Protein AF-A0A4V1SE67-F1 (afdb_monomer_lite)

Sequence (156 aa):
MLKKFLAPLAMIASLLTTVHAAGPVTINTNFTSDASGWTAGFGDYPVGSEEFYELKSGIRKLPTSIKLKRKSFMLSGNNHSDDLCMFMRKRVNGLLPNVRYKVTFSVTFASSSPRDAVGVGGAPSIPVKAGVSRKRPSTKGKYARLTIDKGNQSVG

Structure (mmCIF, N/CA/C/O backbone):
data_AF-A0A4V1SE67-F1
#
_entry.id   AF-A0A4V1SE67-F1
#
loop_
_atom_site.group_PDB
_atom_site.id
_atom_site.type_symbol
_atom_site.label_atom_id
_atom_site.label_alt_id
_atom_site.label_comp_id
_atom_site.label_asym_id
_atom_site.label_entity_id
_atom_site.label_seq_id
_atom_site.pdbx_PDB_ins_code
_atom_site.Cartn_x
_atom_site.Cartn_y
_atom_site.Cartn_z
_atom_site.occupancy
_atom_site.B_iso_or_equiv
_atom_site.auth_seq_id
_atom_site.auth_comp_id
_atom_site.auth_asym_id
_atom_site.auth_atom_id
_atom_site.pdbx_PDB_model_num
ATOM 1 N N . MET A 1 1 ? -41.170 -49.744 48.707 1.00 43.41 1 MET A N 1
ATOM 2 C CA . MET A 1 1 ? -41.616 -48.811 47.644 1.00 43.41 1 MET A CA 1
ATOM 3 C C . MET A 1 1 ? -40.871 -47.490 47.791 1.00 43.41 1 MET A C 1
ATOM 5 O O . MET A 1 1 ? -41.170 -46.740 48.710 1.00 43.41 1 MET A O 1
ATOM 9 N N . LEU A 1 2 ? -39.877 -47.224 46.938 1.00 35.94 2 LEU A N 1
ATOM 10 C CA . LEU A 1 2 ? -39.121 -45.964 46.929 1.00 35.94 2 LEU A CA 1
ATOM 11 C C . LEU A 1 2 ? -39.910 -44.905 46.136 1.00 35.94 2 LEU A C 1
ATOM 13 O O . LEU A 1 2 ? -40.119 -45.072 44.935 1.00 35.94 2 LEU A O 1
ATOM 17 N N . LYS A 1 3 ? -40.361 -43.829 46.791 1.00 42.50 3 LYS A N 1
ATOM 18 C CA . LYS A 1 3 ? -40.988 -42.676 46.122 1.00 42.50 3 LYS A CA 1
ATOM 19 C C . LYS A 1 3 ? -39.884 -41.768 45.571 1.00 42.50 3 LYS A C 1
ATOM 21 O O . LYS A 1 3 ? -39.172 -41.132 46.341 1.00 42.50 3 LYS A O 1
ATOM 26 N N . LYS A 1 4 ? -39.725 -41.726 44.245 1.00 41.34 4 LYS A N 1
ATOM 27 C CA . LYS A 1 4 ? -38.842 -40.770 43.562 1.00 41.34 4 LYS A CA 1
ATOM 28 C C . LYS A 1 4 ? -39.563 -39.425 43.449 1.00 41.34 4 LYS A C 1
ATOM 30 O O . LYS A 1 4 ? -40.593 -39.345 42.788 1.00 41.34 4 LYS A O 1
ATOM 35 N N . PHE A 1 5 ? -39.025 -38.391 44.087 1.00 43.16 5 PHE A N 1
ATOM 36 C CA . PHE A 1 5 ? -39.411 -37.001 43.849 1.00 43.16 5 PHE A CA 1
ATOM 37 C C . PHE A 1 5 ? -38.535 -36.429 42.728 1.00 43.16 5 PHE A C 1
ATOM 39 O O . PHE A 1 5 ? -37.311 -36.467 42.829 1.00 43.16 5 PHE A O 1
ATOM 46 N N . LEU A 1 6 ? -39.155 -35.898 41.671 1.00 44.97 6 LEU A N 1
ATOM 47 C CA . LEU A 1 6 ? -38.506 -34.983 40.732 1.00 44.97 6 LEU A CA 1
ATOM 48 C C . LEU A 1 6 ? -38.993 -33.567 41.044 1.00 44.97 6 LEU A C 1
ATOM 50 O O . LEU A 1 6 ? -40.192 -33.305 40.991 1.00 44.97 6 LEU A O 1
ATOM 54 N N . ALA A 1 7 ? -38.063 -32.663 41.339 1.00 39.66 7 ALA A N 1
ATOM 55 C CA . ALA A 1 7 ? -38.310 -31.226 41.331 1.00 39.66 7 ALA A CA 1
ATOM 56 C C . ALA A 1 7 ? -37.821 -30.649 39.989 1.00 39.66 7 ALA A C 1
ATOM 58 O O . ALA A 1 7 ? -36.731 -31.023 39.545 1.00 39.66 7 ALA A O 1
ATOM 59 N N . PRO A 1 8 ? -38.576 -29.756 39.324 1.00 46.97 8 PRO A N 1
ATOM 60 C CA . PRO A 1 8 ? -38.095 -29.092 38.123 1.00 46.97 8 PRO A CA 1
ATOM 61 C C . PRO A 1 8 ? -37.100 -27.992 38.513 1.00 46.97 8 PRO A C 1
ATOM 63 O O . PRO A 1 8 ? -37.415 -27.078 39.273 1.00 46.97 8 PRO A O 1
ATOM 66 N N . LEU A 1 9 ? -35.883 -28.092 37.984 1.00 37.31 9 LEU A N 1
ATOM 67 C CA . LEU A 1 9 ? -34.854 -27.067 38.104 1.00 37.31 9 LEU A CA 1
ATOM 68 C C . LEU A 1 9 ? -35.218 -25.908 37.158 1.00 37.31 9 LEU A C 1
ATOM 70 O O . LEU A 1 9 ? -35.078 -26.028 35.942 1.00 37.31 9 LEU A O 1
ATOM 74 N N . ALA A 1 10 ? -35.713 -24.793 37.695 1.00 44.59 10 ALA A N 1
ATOM 75 C CA . ALA A 1 10 ? -35.911 -23.573 36.919 1.00 44.59 10 ALA A CA 1
ATOM 76 C C . ALA A 1 10 ? -34.551 -22.891 36.699 1.00 44.59 10 ALA A C 1
ATOM 78 O O . ALA A 1 10 ? -34.003 -22.261 37.602 1.00 44.59 10 ALA A O 1
ATOM 79 N N . MET A 1 11 ? -33.984 -23.036 35.500 1.00 38.88 11 MET A N 1
ATOM 80 C CA . MET A 1 11 ? -32.793 -22.291 35.093 1.00 38.88 11 MET A CA 1
ATOM 81 C C . MET A 1 11 ? -33.214 -20.869 34.697 1.00 38.88 11 MET A C 1
ATOM 83 O O . MET A 1 11 ? -33.708 -20.635 33.596 1.00 38.88 11 MET A O 1
ATOM 87 N N . ILE A 1 12 ? -33.032 -19.906 35.600 1.00 49.16 12 ILE A N 1
ATOM 88 C CA . ILE A 1 12 ? -33.115 -18.483 35.260 1.00 49.16 12 ILE A CA 1
ATOM 89 C C . ILE A 1 12 ? -31.769 -18.099 34.643 1.00 49.16 12 ILE A C 1
ATOM 91 O O . ILE A 1 12 ? -30.796 -17.849 35.350 1.00 49.16 12 ILE A O 1
ATOM 95 N N . ALA A 1 13 ? -31.698 -18.078 33.314 1.00 47.28 13 ALA A N 1
ATOM 96 C CA . ALA A 1 13 ? -30.574 -17.478 32.608 1.00 47.28 13 ALA A CA 1
ATOM 97 C C . ALA A 1 13 ? -30.779 -15.955 32.573 1.00 47.28 13 ALA A C 1
ATOM 99 O O . ALA A 1 13 ? -31.471 -15.435 31.698 1.00 47.28 13 ALA A O 1
ATOM 100 N N . SER A 1 14 ? -30.206 -15.225 33.535 1.00 47.69 14 SER A N 1
ATOM 101 C CA . SER A 1 14 ? -30.102 -13.769 33.422 1.00 47.69 14 SER A CA 1
ATOM 102 C C . SER A 1 14 ? -28.982 -13.438 32.435 1.00 47.69 14 SER A C 1
ATOM 104 O O . SER A 1 14 ? -27.790 -13.559 32.715 1.00 47.69 14 SER A O 1
ATOM 106 N N . LEU A 1 15 ? -29.367 -13.053 31.220 1.00 47.09 15 LEU A N 1
ATOM 107 C CA . LEU A 1 15 ? -28.423 -12.560 30.228 1.00 47.09 15 LEU A CA 1
ATOM 108 C C . LEU A 1 15 ? -28.066 -11.107 30.580 1.00 47.09 15 LEU A C 1
ATOM 110 O O . LEU A 1 15 ? -28.722 -10.165 30.144 1.00 47.09 15 LEU A O 1
ATOM 114 N N . LEU A 1 16 ? -27.026 -10.919 31.392 1.00 48.72 16 LEU A N 1
ATOM 115 C CA . LEU A 1 16 ? -26.367 -9.623 31.558 1.00 48.72 16 LEU A CA 1
ATOM 116 C C . LEU A 1 16 ? -25.591 -9.307 30.273 1.00 48.72 16 LEU A C 1
ATOM 118 O O . LEU A 1 16 ? -24.411 -9.626 30.144 1.00 48.72 16 LEU A O 1
ATOM 122 N N . THR A 1 17 ? -26.249 -8.686 29.293 1.00 51.97 17 THR A N 1
ATOM 123 C CA . THR A 1 17 ? -25.538 -8.064 28.173 1.00 51.97 17 THR A CA 1
ATOM 124 C C . THR A 1 17 ? -24.892 -6.782 28.678 1.00 51.97 17 THR A C 1
ATOM 126 O O . THR A 1 17 ? -25.506 -5.715 28.671 1.00 51.97 17 THR A O 1
ATOM 129 N N . THR A 1 18 ? -23.645 -6.864 29.133 1.00 50.34 18 THR A N 1
ATOM 130 C CA . THR A 1 18 ? -22.805 -5.674 29.234 1.00 50.34 18 THR A CA 1
ATOM 131 C C . THR A 1 18 ? -22.613 -5.136 27.819 1.00 50.34 18 THR A C 1
ATOM 133 O O . THR A 1 18 ? -21.926 -5.729 26.988 1.00 50.34 18 THR A O 1
ATOM 136 N N . VAL A 1 19 ? -23.262 -4.009 27.512 1.00 53.03 19 VAL A N 1
ATOM 137 C CA . VAL A 1 19 ? -22.947 -3.222 26.318 1.00 53.03 19 VAL A CA 1
ATOM 138 C C . VAL A 1 19 ? -21.548 -2.666 26.550 1.00 53.03 19 VAL A C 1
ATOM 140 O O . VAL A 1 19 ? -21.375 -1.592 27.118 1.00 53.03 19 VAL A O 1
ATOM 143 N N . HIS A 1 20 ? -20.519 -3.429 26.186 1.00 55.69 20 HIS A N 1
ATOM 144 C CA . HIS A 1 20 ? -19.175 -2.887 26.125 1.00 55.69 20 HIS A CA 1
ATOM 145 C C . HIS A 1 20 ? -19.185 -1.903 24.960 1.00 55.69 20 HIS A C 1
ATOM 147 O O . HIS A 1 20 ? -19.105 -2.307 23.803 1.00 55.69 20 HIS A O 1
ATOM 153 N N . ALA A 1 21 ? -19.365 -0.614 25.241 1.00 57.06 21 ALA A N 1
ATOM 154 C CA . ALA A 1 21 ? -19.069 0.412 24.260 1.00 57.06 21 ALA A CA 1
ATOM 155 C C . ALA A 1 21 ? -17.565 0.311 23.989 1.00 57.06 21 ALA A C 1
ATOM 157 O O . ALA A 1 21 ? -16.754 0.838 24.747 1.00 57.06 21 ALA A O 1
ATOM 158 N N . ALA A 1 22 ? -17.180 -0.452 22.962 1.00 63.41 22 ALA A N 1
ATOM 159 C CA . ALA A 1 22 ? -15.795 -0.493 22.532 1.00 63.41 22 ALA A CA 1
ATOM 160 C C . ALA A 1 22 ? -15.424 0.940 22.155 1.00 63.41 22 ALA A C 1
ATOM 162 O O . ALA A 1 22 ? -15.991 1.510 21.219 1.00 63.41 22 ALA A O 1
ATOM 163 N N . GLY A 1 23 ? -14.524 1.536 22.937 1.00 74.62 23 GLY A N 1
ATOM 164 C CA . GLY A 1 23 ? -13.959 2.843 22.639 1.00 74.62 23 GLY A CA 1
ATOM 165 C C . GLY A 1 23 ? -13.321 2.870 21.243 1.00 74.62 23 GLY A C 1
ATOM 166 O O . GLY A 1 23 ? -13.214 1.838 20.570 1.00 74.62 23 GLY A O 1
ATOM 167 N N . PRO A 1 24 ? -12.888 4.047 20.770 1.00 85.56 24 PRO A N 1
ATOM 168 C CA . PRO A 1 24 ? -12.287 4.158 19.449 1.00 85.56 24 PRO A CA 1
ATOM 169 C C . PRO A 1 24 ? -11.076 3.226 19.321 1.00 85.56 24 PRO A C 1
ATOM 171 O O . PRO A 1 24 ? -10.160 3.247 20.145 1.00 85.56 24 PRO A O 1
ATOM 174 N N . VAL A 1 25 ? -11.054 2.423 18.256 1.00 91.19 25 VAL A N 1
ATOM 175 C CA . VAL A 1 25 ? -9.861 1.660 17.880 1.00 91.19 25 VAL A CA 1
ATOM 176 C C . VAL A 1 25 ? -8.916 2.602 17.142 1.00 91.19 25 VAL A C 1
ATOM 178 O O . VAL A 1 25 ? -9.149 2.948 15.985 1.00 91.19 25 VAL A O 1
ATOM 181 N N . THR A 1 26 ? -7.839 3.007 17.813 1.00 93.31 26 THR A N 1
ATOM 182 C CA . THR A 1 26 ? -6.809 3.881 17.240 1.00 93.31 26 THR A CA 1
ATOM 183 C C . THR A 1 26 ? -5.610 3.064 16.780 1.00 93.31 26 THR A C 1
ATOM 185 O O . THR A 1 26 ? -5.009 2.321 17.554 1.00 93.31 26 THR A O 1
ATOM 188 N N . ILE A 1 27 ? -5.222 3.238 15.517 1.00 93.19 27 ILE A N 1
ATOM 189 C CA . ILE A 1 27 ? -3.986 2.683 14.962 1.00 93.19 27 ILE A CA 1
ATOM 190 C C . ILE A 1 27 ? -3.046 3.846 14.673 1.00 93.19 27 ILE A C 1
ATOM 192 O O . ILE A 1 27 ? -3.289 4.626 13.758 1.00 93.19 27 ILE A O 1
ATOM 196 N N . ASN A 1 28 ? -1.961 3.938 15.440 1.00 94.19 28 ASN A N 1
ATOM 197 C CA . ASN A 1 28 ? -0.882 4.885 15.191 1.00 94.19 28 ASN A CA 1
ATOM 198 C C . ASN A 1 28 ? 0.375 4.115 14.782 1.00 94.19 28 ASN A C 1
ATOM 200 O O . ASN A 1 28 ? 0.765 3.149 15.439 1.00 94.19 28 ASN A O 1
ATOM 204 N N . THR A 1 29 ? 0.992 4.497 13.670 1.00 93.75 29 THR A N 1
ATOM 205 C CA . THR A 1 29 ? 2.220 3.863 13.191 1.00 93.75 29 THR A CA 1
ATOM 206 C C . THR A 1 29 ? 3.150 4.917 12.615 1.00 93.75 29 THR A C 1
ATOM 208 O O . THR A 1 29 ? 2.769 5.668 11.724 1.00 93.75 29 THR A O 1
ATOM 211 N N . ASN A 1 30 ? 4.385 4.946 13.115 1.00 91.50 30 ASN A N 1
ATOM 212 C CA . ASN A 1 30 ? 5.436 5.866 12.675 1.00 91.50 30 ASN A CA 1
ATOM 213 C C . ASN A 1 30 ? 6.628 5.149 12.011 1.00 91.50 30 ASN A C 1
ATOM 215 O O . ASN A 1 30 ? 7.553 5.819 11.558 1.00 91.50 30 ASN A O 1
ATOM 219 N N . PHE A 1 31 ? 6.609 3.809 11.971 1.00 94.6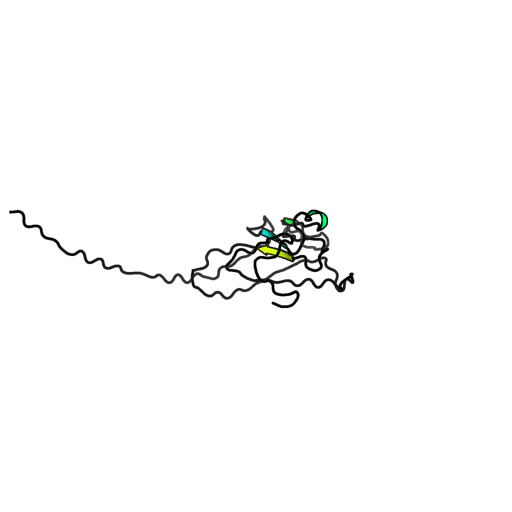9 31 PHE A N 1
ATOM 220 C CA . PHE A 1 31 ? 7.609 2.941 11.339 1.00 94.69 31 PHE A CA 1
ATOM 221 C C . PHE A 1 31 ? 9.055 3.114 11.838 1.00 94.69 31 PHE A C 1
ATOM 223 O O . PHE A 1 31 ? 10.001 2.702 11.162 1.00 94.69 31 PHE A O 1
ATOM 230 N N . THR A 1 32 ? 9.261 3.719 13.015 1.00 88.44 32 THR A N 1
ATOM 231 C CA . THR A 1 32 ? 10.613 3.989 13.534 1.00 88.44 32 THR A CA 1
ATOM 232 C C . THR A 1 32 ? 11.351 2.711 13.915 1.00 88.44 32 THR A C 1
ATOM 234 O O . THR A 1 32 ? 12.563 2.622 13.711 1.00 88.44 32 THR A O 1
ATOM 237 N N . SER A 1 33 ? 10.623 1.728 14.444 1.00 87.81 33 SER A N 1
ATOM 238 C CA . SER A 1 33 ? 11.177 0.464 14.938 1.00 87.81 33 SER A CA 1
ATOM 239 C C . SER A 1 33 ? 10.985 -0.667 13.927 1.00 87.81 33 SER A C 1
ATOM 241 O O . SER A 1 33 ? 11.953 -1.339 13.572 1.00 87.81 33 SER A O 1
ATOM 243 N N . ASP A 1 34 ? 9.760 -0.837 13.419 1.00 93.19 34 ASP A N 1
ATOM 244 C CA . ASP A 1 34 ? 9.365 -1.939 12.540 1.00 93.19 34 ASP A CA 1
ATOM 245 C C . ASP A 1 34 ? 8.166 -1.582 11.632 1.00 93.19 34 ASP A C 1
ATOM 247 O O . ASP A 1 34 ? 7.740 -0.430 11.549 1.00 93.19 34 ASP A O 1
ATOM 251 N N . ALA A 1 35 ? 7.618 -2.581 10.930 1.00 95.75 35 ALA A N 1
ATOM 252 C CA . ALA A 1 35 ? 6.421 -2.433 10.099 1.00 95.75 35 ALA A CA 1
ATOM 253 C C . ALA A 1 35 ? 5.105 -2.418 10.885 1.00 95.75 35 ALA A C 1
ATOM 255 O O . ALA A 1 35 ? 4.053 -2.186 10.298 1.00 95.75 35 ALA A O 1
ATOM 256 N N . SER A 1 36 ? 5.132 -2.683 12.190 1.00 95.31 36 SER A N 1
ATOM 257 C CA . SER A 1 36 ? 3.983 -2.644 13.096 1.00 95.31 36 SER A CA 1
ATOM 258 C C . SER A 1 36 ? 2.768 -3.407 12.554 1.00 95.31 36 SER A C 1
ATOM 260 O O . SER A 1 36 ? 1.629 -2.947 12.629 1.00 95.31 36 SER A O 1
ATOM 262 N N . GLY A 1 37 ? 2.999 -4.578 11.952 1.00 95.56 37 GLY A N 1
ATOM 263 C CA . GLY A 1 37 ? 1.966 -5.433 11.357 1.00 95.56 37 GLY A CA 1
ATOM 264 C C . GLY A 1 37 ? 1.383 -4.944 10.023 1.00 95.56 37 GLY A C 1
ATOM 265 O O . GLY A 1 37 ? 0.415 -5.536 9.540 1.00 95.56 37 GLY A O 1
ATOM 266 N N . TRP A 1 38 ? 1.935 -3.886 9.427 1.00 97.50 38 TRP A N 1
ATOM 267 C CA . TRP A 1 38 ? 1.673 -3.537 8.036 1.00 97.50 38 TRP A CA 1
ATOM 268 C C . TRP A 1 38 ? 2.413 -4.486 7.097 1.00 97.50 38 TRP A C 1
ATOM 270 O O . TRP A 1 38 ? 3.558 -4.865 7.331 1.00 97.50 38 TRP A O 1
ATOM 280 N N . THR A 1 39 ? 1.752 -4.848 6.004 1.00 97.69 39 THR A N 1
ATOM 281 C CA . THR A 1 39 ? 2.334 -5.645 4.919 1.00 97.69 39 THR A CA 1
ATOM 282 C C . THR A 1 39 ? 2.072 -4.961 3.591 1.00 97.69 39 THR A C 1
ATOM 284 O O . THR A 1 39 ? 1.020 -4.340 3.418 1.00 97.69 39 THR A O 1
ATOM 287 N N . ALA A 1 40 ? 3.017 -5.088 2.665 1.00 97.69 40 ALA A N 1
ATOM 288 C CA . ALA A 1 40 ? 2.870 -4.604 1.302 1.00 97.69 40 ALA A CA 1
ATOM 289 C C . ALA A 1 40 ? 2.173 -5.639 0.410 1.00 97.69 40 ALA A C 1
ATOM 291 O O . ALA A 1 40 ? 2.154 -6.839 0.705 1.00 97.69 40 ALA A O 1
ATOM 292 N N . GLY A 1 41 ? 1.629 -5.159 -0.699 1.00 97.50 41 GLY A N 1
ATOM 293 C CA . GLY A 1 41 ? 1.231 -5.960 -1.840 1.00 97.50 41 GLY A CA 1
ATOM 294 C C . GLY A 1 41 ? 1.333 -5.148 -3.126 1.00 97.50 41 GLY A C 1
ATOM 295 O O . GLY A 1 41 ? 1.339 -3.916 -3.102 1.00 97.50 41 GLY A O 1
ATOM 296 N N . PHE A 1 42 ? 1.417 -5.875 -4.234 1.00 97.50 42 PHE A N 1
ATOM 297 C CA . PHE A 1 42 ? 1.560 -5.339 -5.579 1.00 97.50 42 PHE A CA 1
ATOM 298 C C . PHE A 1 42 ? 0.565 -6.039 -6.494 1.00 97.50 42 PHE A C 1
ATOM 300 O O . PHE A 1 42 ? 0.328 -7.241 -6.323 1.00 97.50 42 PHE A O 1
ATOM 307 N N . GLY A 1 43 ? -0.008 -5.299 -7.437 1.00 95.88 43 GLY A N 1
ATOM 308 C CA . GLY A 1 43 ? -0.984 -5.793 -8.397 1.00 95.88 43 GLY A CA 1
ATOM 309 C C . GLY A 1 43 ? -0.942 -5.065 -9.728 1.00 95.88 43 GLY A C 1
ATOM 310 O O . GLY A 1 43 ? -0.214 -4.090 -9.874 1.00 95.88 43 GLY A O 1
ATOM 311 N N . ASP A 1 44 ? -1.735 -5.550 -10.680 1.00 94.50 44 ASP A N 1
ATOM 312 C CA . ASP A 1 44 ? -1.821 -5.001 -12.040 1.00 94.50 44 ASP A CA 1
ATOM 313 C C . ASP A 1 44 ? -0.467 -5.049 -12.796 1.00 94.50 44 ASP A C 1
ATOM 315 O O . ASP A 1 44 ? -0.096 -4.131 -13.525 1.00 94.50 44 ASP A O 1
ATOM 319 N N . TYR A 1 45 ? 0.264 -6.159 -12.631 1.00 95.81 45 TYR A N 1
ATOM 320 C CA . TYR A 1 45 ? 1.497 -6.501 -13.358 1.00 95.81 45 TYR A CA 1
ATOM 321 C C . TYR A 1 45 ? 1.545 -8.015 -13.656 1.00 95.81 45 TYR A C 1
ATOM 323 O O . TYR A 1 45 ? 0.893 -8.787 -12.943 1.00 95.81 45 TYR A O 1
ATOM 331 N N . PRO A 1 46 ? 2.284 -8.483 -14.682 1.00 97.50 46 PRO A N 1
ATOM 332 C CA . PRO A 1 46 ? 2.471 -9.913 -14.933 1.00 97.50 46 PRO A CA 1
ATOM 333 C C . PRO A 1 46 ? 3.228 -10.594 -13.784 1.00 97.50 46 PRO A C 1
ATOM 335 O O . PRO A 1 46 ? 4.360 -10.227 -13.475 1.00 97.50 46 PRO A O 1
ATOM 338 N N . VAL A 1 47 ? 2.616 -11.602 -13.158 1.00 97.19 47 VAL A N 1
ATOM 339 C CA . VAL A 1 47 ? 3.267 -12.393 -12.096 1.00 97.19 47 VAL A CA 1
ATOM 340 C C . VAL A 1 47 ? 4.539 -13.040 -12.651 1.00 97.19 47 VAL A C 1
ATOM 342 O O . VAL A 1 47 ? 4.505 -13.606 -13.743 1.00 97.19 47 VAL A O 1
ATOM 345 N N . GLY A 1 48 ? 5.646 -12.965 -11.909 1.00 97.69 48 GLY A N 1
ATOM 346 C CA . GLY A 1 48 ? 6.970 -13.404 -12.365 1.00 97.69 48 GLY A CA 1
ATOM 347 C C . GLY A 1 48 ? 7.823 -12.295 -12.993 1.00 97.69 48 GLY A C 1
ATOM 348 O O . GLY A 1 48 ? 8.966 -12.542 -13.360 1.00 97.69 48 GLY A O 1
ATOM 349 N N . SER A 1 49 ? 7.291 -11.076 -13.143 1.00 97.56 49 SER A N 1
ATOM 350 C CA . SER A 1 49 ? 8.029 -9.898 -13.628 1.00 97.56 49 SER A CA 1
ATOM 351 C C . SER A 1 49 ? 8.403 -8.919 -12.505 1.00 97.56 49 SER A C 1
ATOM 353 O O . SER A 1 49 ? 8.611 -7.737 -12.759 1.00 97.56 49 SER A O 1
ATOM 355 N N . GLU A 1 50 ? 8.475 -9.372 -11.251 1.00 97.56 50 GLU A N 1
ATOM 356 C CA . GLU A 1 50 ? 8.702 -8.514 -10.079 1.00 97.56 50 GLU A CA 1
ATOM 357 C C . GLU A 1 50 ? 10.049 -7.774 -10.137 1.00 97.56 50 GLU A C 1
ATOM 359 O O . GLU A 1 50 ? 10.129 -6.619 -9.718 1.00 97.56 50 GLU A O 1
ATOM 364 N N . GLU A 1 51 ? 11.091 -8.422 -10.670 1.00 97.75 51 GLU A N 1
ATOM 365 C CA . GLU A 1 51 ? 12.409 -7.810 -10.881 1.00 97.75 51 GLU A CA 1
ATOM 366 C C . GLU A 1 51 ? 12.358 -6.736 -11.973 1.00 97.75 51 GLU A C 1
ATOM 368 O O . GLU A 1 51 ? 12.847 -5.630 -11.759 1.00 97.75 51 GLU A O 1
ATOM 373 N N . PHE A 1 52 ? 11.689 -7.025 -13.095 1.00 97.19 52 PHE A N 1
ATOM 374 C CA . PHE A 1 52 ? 11.507 -6.080 -14.202 1.00 97.19 52 PHE A CA 1
ATOM 375 C C . PHE A 1 52 ? 10.731 -4.827 -13.769 1.00 97.19 52 PHE A C 1
ATOM 377 O O . PHE A 1 52 ? 11.096 -3.716 -14.127 1.00 97.19 52 PHE A O 1
ATOM 384 N N . TYR A 1 53 ? 9.707 -4.995 -12.929 1.00 96.62 53 TYR A N 1
ATOM 385 C CA . TYR A 1 53 ? 8.951 -3.890 -12.330 1.00 96.62 53 TYR A CA 1
ATOM 386 C C . TYR A 1 53 ? 9.640 -3.282 -11.098 1.00 96.62 53 TYR A C 1
ATOM 388 O O . TYR A 1 53 ? 9.066 -2.416 -10.442 1.00 96.62 53 TYR A O 1
ATOM 396 N N . GLU A 1 54 ? 10.839 -3.733 -10.727 1.00 97.38 54 GLU A N 1
ATOM 397 C CA . GLU A 1 54 ? 11.600 -3.250 -9.571 1.00 97.38 54 GLU A CA 1
ATOM 398 C C . GLU A 1 54 ? 10.792 -3.145 -8.261 1.00 97.38 54 GLU A C 1
ATOM 400 O O . GLU A 1 54 ? 10.940 -2.190 -7.484 1.00 97.38 54 GLU A O 1
ATOM 405 N N . LEU A 1 55 ? 9.913 -4.118 -8.001 1.00 97.31 55 LEU A N 1
ATOM 406 C CA . LEU A 1 55 ? 8.978 -4.059 -6.879 1.00 97.31 55 LEU A CA 1
ATOM 407 C C . LEU A 1 55 ? 9.724 -4.164 -5.547 1.00 97.31 55 LEU A C 1
ATOM 409 O O . LEU A 1 55 ? 10.272 -5.207 -5.185 1.00 97.31 55 LEU A O 1
ATOM 413 N N . LYS A 1 56 ? 9.733 -3.076 -4.774 1.00 97.12 56 LYS A N 1
ATOM 414 C CA . LYS A 1 56 ? 10.455 -2.999 -3.497 1.00 97.12 56 LYS A CA 1
ATOM 415 C C . LYS A 1 56 ? 9.533 -2.496 -2.396 1.00 97.12 56 LYS A C 1
ATOM 417 O O . LYS A 1 56 ? 8.780 -1.538 -2.566 1.00 97.12 56 LYS A O 1
ATOM 422 N N . SER A 1 57 ? 9.624 -3.116 -1.221 1.00 97.12 57 SER A N 1
ATOM 423 C CA . SER A 1 57 ? 8.900 -2.659 -0.036 1.00 97.12 57 SER A CA 1
ATOM 424 C C . SER A 1 57 ? 9.676 -2.853 1.263 1.00 97.12 57 SER A C 1
ATOM 426 O O . SER A 1 57 ? 10.666 -3.589 1.330 1.00 97.12 57 SER A O 1
ATOM 428 N N . GLY A 1 58 ? 9.203 -2.185 2.312 1.00 96.31 58 GLY A N 1
ATOM 429 C CA . GLY A 1 58 ? 9.622 -2.424 3.686 1.00 96.31 58 GLY A CA 1
ATOM 430 C C . GLY A 1 58 ? 10.242 -1.207 4.355 1.00 96.31 58 GLY A C 1
ATOM 431 O O . GLY A 1 58 ? 10.260 -0.100 3.820 1.00 96.31 58 GLY A O 1
ATOM 432 N N . ILE A 1 59 ? 10.743 -1.421 5.569 1.00 96.44 59 ILE A N 1
ATOM 433 C CA . ILE A 1 59 ? 11.252 -0.341 6.412 1.00 96.44 59 ILE A CA 1
ATOM 434 C C . ILE A 1 59 ? 12.595 0.154 5.888 1.00 96.44 59 ILE A C 1
ATOM 436 O O . ILE A 1 59 ? 13.536 -0.625 5.720 1.00 96.44 59 ILE A O 1
ATOM 440 N N . ARG A 1 60 ? 12.689 1.457 5.628 1.00 93.25 60 ARG A N 1
ATOM 441 C CA . ARG A 1 60 ? 13.883 2.134 5.108 1.00 93.25 60 ARG A CA 1
ATOM 442 C C . ARG A 1 60 ? 14.071 3.470 5.808 1.00 93.25 60 ARG A C 1
ATOM 444 O O . ARG A 1 60 ? 13.115 4.046 6.316 1.00 93.25 60 ARG A O 1
ATOM 451 N N . LYS A 1 61 ? 15.306 3.971 5.851 1.00 91.25 61 LYS A N 1
ATOM 452 C CA . LYS A 1 61 ? 15.548 5.370 6.232 1.00 91.25 61 LYS A CA 1
ATOM 453 C C . LYS A 1 61 ? 14.892 6.271 5.185 1.00 91.25 61 LYS A C 1
ATOM 455 O O . LYS A 1 61 ?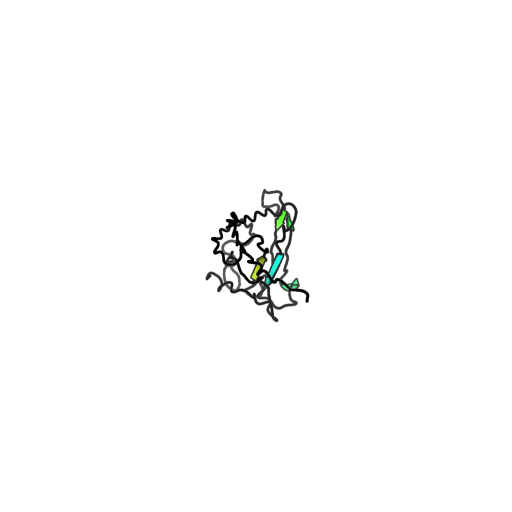 14.905 5.927 4.004 1.00 91.25 61 LYS A O 1
ATOM 460 N N . LEU A 1 62 ? 14.327 7.396 5.613 1.00 86.81 62 LEU A N 1
ATOM 461 C CA . LEU A 1 62 ? 13.891 8.421 4.669 1.00 86.81 62 LEU A CA 1
ATOM 462 C C . LEU A 1 62 ? 15.081 8.895 3.810 1.00 86.81 62 LEU A C 1
ATOM 464 O O . LEU A 1 62 ? 16.217 8.884 4.301 1.00 86.81 62 LEU A O 1
ATOM 468 N N . PRO A 1 63 ? 14.839 9.310 2.551 1.00 82.44 63 PRO A N 1
ATOM 469 C CA . PRO A 1 63 ? 15.862 9.920 1.710 1.00 82.44 63 PRO A CA 1
ATOM 470 C C . PRO A 1 63 ? 16.555 11.087 2.416 1.00 82.44 63 PRO A C 1
ATOM 472 O O . PRO A 1 63 ? 15.916 11.842 3.147 1.00 82.44 63 PRO A O 1
ATOM 475 N N . THR A 1 64 ? 17.852 11.269 2.163 1.00 82.38 64 THR A N 1
ATOM 476 C CA . THR A 1 64 ? 18.663 12.338 2.776 1.00 82.38 64 THR A CA 1
ATOM 477 C C . THR A 1 64 ? 18.164 13.744 2.442 1.00 82.38 64 THR A C 1
ATOM 479 O O . THR A 1 64 ? 18.390 14.666 3.222 1.00 82.38 64 THR A O 1
ATOM 482 N N . SER A 1 65 ? 17.444 13.906 1.326 1.00 79.44 65 SER A N 1
ATOM 483 C CA . SER A 1 65 ? 16.764 15.148 0.941 1.00 79.44 65 SER A CA 1
ATOM 484 C C . SER A 1 65 ? 15.657 15.563 1.920 1.00 79.44 65 SER A C 1
ATOM 486 O O . SER A 1 65 ? 15.297 16.737 1.986 1.00 79.44 65 SER A O 1
ATOM 488 N N . ILE A 1 66 ? 15.139 14.631 2.725 1.00 81.81 66 ILE A N 1
ATOM 489 C CA . ILE A 1 66 ? 14.168 14.904 3.781 1.00 81.81 66 ILE A CA 1
ATOM 490 C C . ILE A 1 66 ? 14.934 15.074 5.093 1.00 81.81 66 ILE A C 1
ATOM 492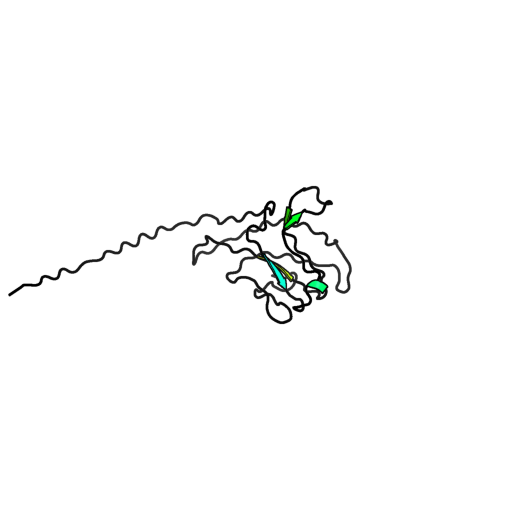 O O . ILE A 1 66 ? 15.508 14.125 5.621 1.00 81.81 66 ILE A O 1
ATOM 496 N N . LYS A 1 67 ? 14.892 16.280 5.678 1.00 76.94 67 LYS A N 1
ATOM 497 C CA . LYS A 1 67 ? 15.628 16.636 6.915 1.00 76.94 67 LYS A CA 1
ATOM 498 C C . LYS A 1 67 ? 15.282 15.767 8.142 1.00 76.94 67 LYS A C 1
ATOM 500 O O . LYS A 1 67 ? 15.956 15.842 9.168 1.00 76.94 67 LYS A O 1
ATOM 505 N N . LEU A 1 68 ? 14.246 14.932 8.056 1.00 79.31 68 LEU A N 1
ATOM 506 C CA . LEU A 1 68 ? 13.842 13.994 9.098 1.00 79.31 68 LEU A CA 1
ATOM 507 C C . LEU A 1 68 ? 14.697 12.720 9.064 1.00 79.31 68 LEU A C 1
ATOM 509 O O . LEU A 1 68 ? 14.530 11.857 8.205 1.00 79.31 68 LEU A O 1
ATOM 513 N N . LYS A 1 69 ? 15.542 12.534 10.081 1.00 81.25 69 LYS A N 1
ATOM 514 C CA . LYS A 1 69 ? 16.338 11.310 10.270 1.00 81.25 69 LYS A CA 1
ATOM 515 C C . LYS A 1 69 ? 15.523 10.208 10.958 1.00 81.25 69 LYS A C 1
ATOM 517 O O . LYS A 1 69 ? 15.772 9.871 12.111 1.00 81.25 69 LYS A O 1
ATOM 522 N N . ARG A 1 70 ? 14.528 9.649 10.263 1.00 85.38 70 ARG A N 1
ATOM 523 C CA . ARG A 1 70 ? 13.723 8.513 10.756 1.00 85.38 70 ARG A CA 1
ATOM 524 C C . ARG A 1 70 ? 13.563 7.416 9.708 1.00 85.38 70 ARG A C 1
ATOM 526 O O . ARG A 1 70 ? 13.768 7.647 8.516 1.00 85.38 70 ARG A O 1
ATOM 533 N N . LYS A 1 71 ? 13.207 6.215 10.166 1.00 91.44 71 LYS A N 1
ATOM 534 C CA . LYS A 1 71 ? 12.727 5.140 9.293 1.00 91.44 71 LYS A CA 1
ATOM 535 C C . LYS A 1 71 ? 11.264 5.390 8.907 1.00 91.44 71 LYS A C 1
ATOM 537 O O . LYS A 1 71 ? 10.539 6.055 9.641 1.00 91.44 71 LYS A O 1
ATOM 542 N N . SER A 1 72 ? 10.870 4.885 7.745 1.00 92.62 72 SER A N 1
ATOM 543 C CA . SER A 1 72 ? 9.506 4.884 7.220 1.00 92.62 72 SER A CA 1
ATOM 544 C C . SER A 1 72 ? 9.245 3.589 6.445 1.00 92.62 72 SER A C 1
ATOM 546 O O . SER A 1 72 ? 10.182 2.841 6.147 1.00 92.62 72 SER A O 1
ATOM 548 N N . PHE A 1 73 ? 7.987 3.318 6.103 1.00 94.62 73 PHE A N 1
ATOM 549 C CA . PHE A 1 73 ? 7.631 2.233 5.195 1.00 94.62 73 PHE A CA 1
ATOM 550 C C . PHE A 1 73 ? 7.738 2.717 3.747 1.00 94.62 73 PHE A C 1
ATOM 552 O O . PHE A 1 73 ? 7.045 3.648 3.344 1.00 94.62 73 PHE A O 1
ATOM 559 N N . MET A 1 74 ? 8.608 2.086 2.966 1.00 94.12 74 MET A N 1
ATOM 560 C CA . MET A 1 74 ? 8.762 2.363 1.544 1.00 94.12 74 MET A CA 1
ATOM 561 C C . MET A 1 74 ? 7.887 1.410 0.723 1.00 94.12 74 MET A C 1
ATOM 563 O O . MET A 1 74 ? 7.850 0.208 0.997 1.00 94.12 74 MET A O 1
ATOM 567 N N . LEU A 1 75 ? 7.241 1.949 -0.308 1.00 93.69 75 LEU A N 1
ATOM 568 C CA . LEU A 1 75 ? 6.692 1.218 -1.447 1.00 93.69 75 LEU A CA 1
ATOM 569 C C . LEU A 1 75 ? 7.286 1.818 -2.722 1.00 93.69 75 LEU A C 1
ATOM 571 O O . LEU A 1 75 ? 7.340 3.040 -2.841 1.00 93.69 75 LEU A O 1
ATOM 575 N N . SER A 1 76 ? 7.748 0.973 -3.639 1.00 93.12 76 SER A N 1
ATOM 576 C CA . SER A 1 76 ? 8.342 1.395 -4.907 1.00 93.12 76 SER A CA 1
ATOM 577 C C . SER A 1 76 ? 8.102 0.352 -5.990 1.00 93.12 76 SER A C 1
ATOM 579 O O . SER A 1 76 ? 8.092 -0.847 -5.703 1.00 93.12 76 SER A O 1
ATOM 581 N N . GLY A 1 77 ? 7.981 0.824 -7.225 1.00 92.81 77 GLY A N 1
ATOM 582 C CA . GLY A 1 77 ? 7.941 0.013 -8.431 1.00 92.81 77 GLY A CA 1
AT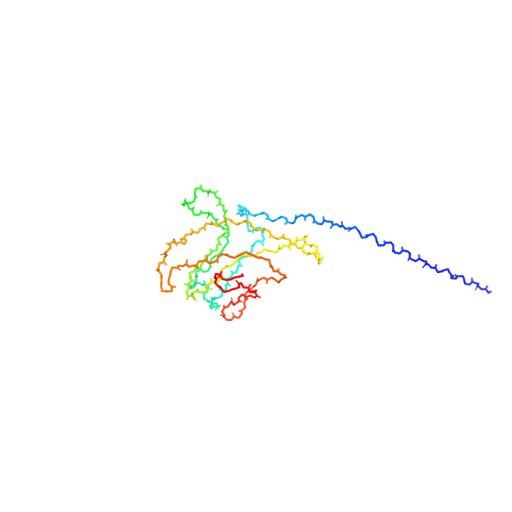OM 583 C C . GLY A 1 77 ? 8.127 0.887 -9.669 1.00 92.81 77 GLY A C 1
ATOM 584 O O . GLY A 1 77 ? 7.845 2.086 -9.633 1.00 92.81 77 GLY A O 1
ATOM 585 N N . ASN A 1 78 ? 8.624 0.277 -10.735 1.00 92.12 78 ASN A N 1
ATOM 586 C CA . ASN A 1 78 ? 8.759 0.841 -12.065 1.00 92.12 78 ASN A CA 1
ATOM 587 C C . ASN A 1 78 ? 7.515 0.458 -12.877 1.00 92.12 78 ASN A C 1
ATOM 589 O O . ASN A 1 78 ? 7.259 -0.723 -13.123 1.00 92.12 78 ASN A O 1
ATOM 593 N N . ASN A 1 79 ? 6.674 1.441 -13.199 1.00 88.25 79 ASN A N 1
ATOM 594 C CA . ASN A 1 79 ? 5.396 1.176 -13.850 1.00 88.25 79 ASN A CA 1
ATOM 595 C C . ASN A 1 79 ? 5.596 0.930 -15.351 1.00 88.25 79 ASN A C 1
ATOM 597 O O . ASN A 1 79 ? 5.839 1.871 -16.099 1.00 88.25 79 ASN A O 1
ATOM 601 N N . HIS A 1 80 ? 5.446 -0.325 -15.777 1.00 89.06 80 HIS A N 1
ATOM 602 C CA . HIS A 1 80 ? 5.457 -0.727 -17.190 1.00 89.06 80 HIS A CA 1
ATOM 603 C C . HIS A 1 80 ? 4.069 -1.108 -17.733 1.00 89.06 80 HIS A C 1
ATOM 605 O O . HIS A 1 80 ? 3.966 -1.507 -18.891 1.00 89.06 80 HIS A O 1
ATOM 611 N N . SER A 1 81 ? 3.018 -1.048 -16.907 1.00 84.38 81 SER A N 1
ATOM 612 C CA . SER A 1 81 ? 1.659 -1.480 -17.271 1.00 84.38 81 SER A CA 1
ATOM 613 C C . SER A 1 81 ? 0.649 -0.341 -17.364 1.00 84.38 81 SER A C 1
ATOM 615 O O . SER A 1 81 ? -0.530 -0.618 -17.567 1.00 84.38 81 SER A O 1
ATOM 617 N N . ASP A 1 82 ? 1.073 0.899 -17.119 1.00 84.69 82 ASP A N 1
ATOM 618 C CA . ASP A 1 82 ? 0.239 2.090 -16.884 1.00 84.69 82 ASP A CA 1
ATOM 619 C C . ASP A 1 82 ? -0.720 1.992 -15.680 1.00 84.69 82 ASP A C 1
ATOM 621 O O . ASP A 1 82 ? -1.235 3.003 -15.209 1.00 84.69 82 ASP A O 1
ATOM 625 N N . ASP A 1 83 ? -0.860 0.809 -15.079 1.00 86.19 83 ASP A N 1
ATOM 626 C CA . ASP A 1 83 ? -1.850 0.497 -14.048 1.00 86.19 83 ASP A CA 1
ATOM 627 C C . ASP A 1 83 ? -1.243 -0.096 -12.766 1.00 86.19 83 ASP A C 1
ATOM 629 O O . ASP A 1 83 ? -2.001 -0.495 -11.876 1.00 86.19 83 ASP A O 1
ATOM 633 N N . LEU A 1 84 ? 0.094 -0.160 -12.637 1.00 91.88 84 LEU A N 1
ATOM 634 C CA . LEU A 1 84 ? 0.766 -0.775 -11.486 1.00 91.88 84 LEU A CA 1
ATOM 635 C C . LEU A 1 84 ? 0.158 -0.299 -10.156 1.00 91.88 84 LEU A C 1
ATOM 637 O O . LEU A 1 84 ? 0.235 0.870 -9.774 1.00 91.88 84 LEU A O 1
ATOM 641 N N . CYS A 1 85 ? -0.399 -1.244 -9.403 1.00 92.44 85 CYS A N 1
ATOM 642 C CA . CYS A 1 85 ? -1.016 -0.987 -8.113 1.00 92.44 85 CYS A CA 1
ATOM 643 C C . CYS A 1 85 ? -0.075 -1.406 -6.984 1.00 92.44 85 CYS A C 1
ATOM 645 O O . CYS A 1 85 ? 0.281 -2.576 -6.850 1.00 92.44 85 CYS A O 1
ATOM 647 N N . MET A 1 86 ? 0.274 -0.462 -6.114 1.00 94.88 86 MET A N 1
ATOM 648 C CA . MET A 1 86 ? 1.015 -0.719 -4.878 1.00 94.88 86 MET A CA 1
ATOM 649 C C . MET A 1 86 ? 0.117 -0.413 -3.683 1.00 94.88 86 MET A C 1
ATOM 651 O O . MET A 1 86 ? -0.556 0.617 -3.663 1.00 94.88 86 MET A O 1
ATOM 655 N N . PHE A 1 87 ? 0.103 -1.276 -2.669 1.00 95.44 87 PHE A N 1
ATOM 656 C CA . PHE A 1 87 ? -0.726 -1.048 -1.486 1.00 95.44 87 PHE A CA 1
ATOM 657 C C . PHE A 1 87 ? -0.083 -1.549 -0.197 1.00 95.44 87 PHE A C 1
ATOM 659 O O . PHE A 1 87 ? 0.721 -2.481 -0.178 1.00 95.44 87 PHE A O 1
ATOM 666 N N . MET A 1 88 ? -0.497 -0.940 0.914 1.00 96.50 88 MET A N 1
ATOM 667 C CA . MET A 1 88 ? -0.233 -1.430 2.262 1.00 96.50 88 MET A CA 1
ATOM 668 C C . MET A 1 88 ? -1.538 -1.885 2.905 1.00 96.50 88 MET A C 1
ATOM 670 O O . MET A 1 88 ? -2.592 -1.286 2.705 1.00 96.50 88 MET A O 1
ATOM 674 N N . ARG A 1 89 ? -1.468 -2.928 3.728 1.00 96.81 89 ARG A N 1
ATOM 675 C CA . ARG A 1 89 ? -2.603 -3.401 4.529 1.00 96.81 89 ARG A CA 1
ATOM 676 C C . ARG A 1 89 ? -2.165 -3.745 5.945 1.00 96.81 89 ARG A C 1
ATOM 678 O O . ARG A 1 89 ? -1.079 -4.291 6.150 1.00 96.81 89 ARG A O 1
ATOM 685 N N . LYS A 1 90 ? -3.062 -3.516 6.898 1.00 96.56 90 LYS A N 1
ATOM 686 C CA . LYS A 1 90 ? -2.948 -3.952 8.290 1.00 96.56 90 LYS A CA 1
ATOM 687 C C . LYS A 1 90 ? -4.301 -4.479 8.752 1.00 96.56 90 LYS A C 1
ATOM 689 O O . LYS A 1 90 ? -5.335 -3.886 8.456 1.00 96.56 90 LYS A O 1
ATOM 694 N N . ARG A 1 91 ? -4.302 -5.609 9.464 1.00 96.06 91 ARG A N 1
ATOM 695 C CA . ARG A 1 91 ? -5.520 -6.130 10.096 1.00 96.06 91 ARG A CA 1
ATOM 696 C C . ARG A 1 91 ? -5.889 -5.231 11.275 1.00 96.06 91 ARG A C 1
ATOM 698 O O . ARG A 1 91 ? -5.053 -4.990 12.144 1.00 96.06 91 ARG A O 1
ATOM 705 N N . VAL A 1 92 ? -7.136 -4.774 11.301 1.00 94.31 92 VAL A N 1
ATOM 706 C CA . VAL A 1 92 ? -7.725 -4.077 12.449 1.00 94.31 92 VAL A CA 1
ATOM 707 C C . VAL A 1 92 ? -8.358 -5.128 13.360 1.00 94.31 92 VAL A C 1
ATOM 709 O O . VAL A 1 92 ? -9.144 -5.953 12.896 1.00 94.31 92 VAL A O 1
ATOM 712 N N . ASN A 1 93 ? -7.985 -5.122 14.636 1.00 91.25 93 ASN A N 1
ATOM 713 C CA . ASN A 1 93 ? -8.542 -5.993 15.674 1.00 91.25 93 ASN A CA 1
ATOM 714 C C . ASN A 1 93 ? -9.291 -5.137 16.707 1.00 91.25 93 ASN A C 1
ATOM 716 O O . ASN A 1 93 ? -9.162 -3.916 16.696 1.00 91.25 93 ASN A O 1
ATOM 720 N N . GLY A 1 94 ? -10.053 -5.771 17.602 1.00 90.44 94 GLY A N 1
ATOM 721 C CA . GLY A 1 94 ? -10.783 -5.065 18.665 1.00 90.44 94 GLY A CA 1
ATOM 722 C C . GLY A 1 94 ? -12.071 -4.375 18.205 1.00 90.44 94 GLY A C 1
ATOM 723 O O . GLY A 1 94 ? -12.645 -3.595 18.9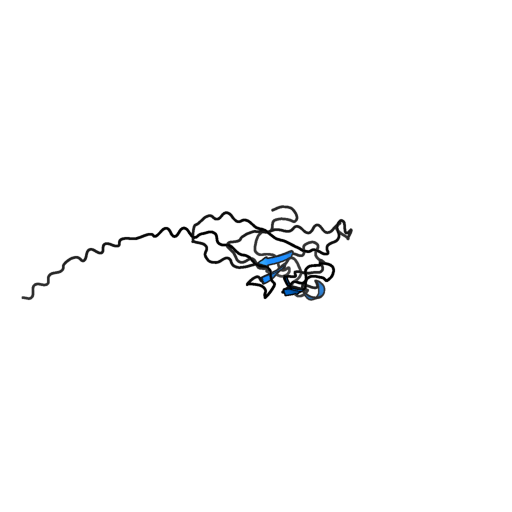55 1.00 90.44 94 GLY A O 1
ATOM 724 N N . LEU A 1 95 ? -12.535 -4.659 16.983 1.00 91.12 95 LEU A N 1
ATOM 725 C CA . LEU A 1 95 ? -13.855 -4.238 16.515 1.00 91.12 95 LEU A CA 1
ATOM 726 C C . LEU A 1 95 ? -14.916 -5.222 17.013 1.00 91.12 95 LEU A C 1
ATOM 728 O O . LEU A 1 95 ? -14.718 -6.437 16.948 1.00 91.12 95 LEU A O 1
ATOM 732 N N . LEU A 1 96 ? -16.050 -4.695 17.462 1.00 90.38 96 LEU A N 1
ATOM 733 C CA . LEU A 1 96 ? -17.211 -5.490 17.834 1.00 90.38 96 LEU A CA 1
ATOM 734 C C . LEU A 1 96 ? -17.951 -5.971 16.579 1.00 90.38 96 LEU A C 1
ATOM 736 O O . LEU A 1 96 ? -18.046 -5.232 15.589 1.00 90.38 96 LEU A O 1
ATOM 740 N N . PRO A 1 97 ? -18.505 -7.196 16.600 1.00 90.12 97 PRO A N 1
ATOM 741 C CA . PRO A 1 97 ? -19.330 -7.685 15.506 1.00 90.12 97 PRO A CA 1
ATOM 742 C C . PRO A 1 97 ? -20.594 -6.829 15.359 1.00 90.12 97 PRO A C 1
ATOM 744 O O . PRO A 1 97 ? -21.137 -6.328 16.338 1.00 90.12 97 PRO A O 1
ATOM 747 N N . ASN A 1 98 ? -21.083 -6.687 14.125 1.00 88.19 98 ASN A N 1
ATOM 748 C CA . ASN A 1 98 ? -22.339 -5.995 13.795 1.00 88.19 98 ASN A CA 1
ATOM 749 C C . ASN A 1 98 ? -22.427 -4.513 14.217 1.00 88.19 98 ASN A C 1
ATOM 751 O O . ASN A 1 98 ? -23.516 -3.944 14.230 1.00 88.19 98 ASN A O 1
ATOM 755 N N . VAL A 1 99 ? -21.294 -3.855 14.485 1.00 90.06 99 VAL A N 1
ATOM 756 C CA . VAL A 1 99 ? -21.233 -2.413 14.768 1.00 90.06 99 VAL A CA 1
ATOM 757 C C . VAL A 1 99 ? -20.807 -1.635 13.521 1.00 90.06 99 VAL A C 1
ATOM 759 O O . VAL A 1 99 ? -19.909 -2.043 12.779 1.00 90.06 99 VAL A O 1
ATOM 762 N N . ARG A 1 100 ? -21.460 -0.493 13.273 1.00 90.12 100 ARG A N 1
ATOM 763 C CA . ARG A 1 100 ? -21.037 0.467 12.243 1.00 90.12 100 ARG A CA 1
ATOM 764 C C . ARG A 1 100 ? -19.996 1.416 12.823 1.00 90.12 100 ARG A C 1
ATOM 766 O O . ARG A 1 100 ? -20.229 2.029 13.858 1.00 90.12 100 ARG A O 1
ATOM 773 N N . TYR A 1 101 ? -18.886 1.571 12.114 1.00 89.69 101 TYR A N 1
ATOM 774 C CA . TYR A 1 101 ? -17.789 2.448 12.506 1.00 89.69 101 TYR A CA 1
ATOM 775 C C . TYR A 1 101 ? -17.644 3.598 11.514 1.00 89.69 101 TYR A C 1
ATOM 777 O O . TYR A 1 101 ? -17.688 3.383 10.302 1.00 89.69 101 TYR A O 1
ATOM 785 N N . LYS A 1 102 ? -17.409 4.807 12.031 1.00 92.81 102 LYS A N 1
ATOM 786 C CA . LYS A 1 102 ? -16.834 5.904 11.249 1.00 92.81 102 LYS A CA 1
ATOM 787 C C . LYS A 1 102 ? -15.318 5.748 11.272 1.00 92.81 102 LYS A C 1
ATOM 789 O O . LYS A 1 102 ? -14.733 5.614 12.343 1.00 92.81 102 LYS A O 1
ATOM 794 N N . VAL A 1 103 ? -14.699 5.755 10.097 1.00 91.81 103 VAL A N 1
ATOM 795 C CA . VAL A 1 103 ? -13.249 5.606 9.954 1.00 91.81 103 VAL A CA 1
ATOM 796 C C . VAL A 1 103 ? -12.664 6.923 9.470 1.00 91.81 103 VAL A C 1
ATOM 798 O O . VAL A 1 103 ? -13.165 7.507 8.512 1.00 91.81 103 VAL A O 1
ATOM 801 N N . THR A 1 104 ? -11.593 7.363 10.121 1.00 93.94 104 THR A N 1
ATOM 802 C CA . THR A 1 104 ? -10.821 8.543 9.728 1.00 93.94 104 THR A CA 1
ATOM 803 C C . THR A 1 104 ? -9.390 8.110 9.450 1.00 93.94 104 THR A C 1
ATOM 805 O O . THR A 1 104 ? -8.797 7.381 10.244 1.00 93.94 104 THR A O 1
ATOM 808 N N . PHE A 1 105 ? -8.830 8.575 8.336 1.00 91.00 105 PHE A N 1
ATOM 809 C CA . PHE A 1 105 ? -7.441 8.330 7.966 1.00 91.00 105 PHE A CA 1
ATOM 810 C C . PHE A 1 105 ? -6.652 9.633 8.036 1.00 91.00 105 PHE A C 1
ATOM 812 O O . PHE A 1 105 ? -7.101 10.663 7.542 1.00 91.00 105 PHE A O 1
ATOM 819 N N . SER A 1 106 ? -5.459 9.565 8.615 1.00 93.12 106 SER A N 1
ATOM 820 C CA . SER A 1 106 ? -4.439 10.602 8.495 1.00 93.12 106 SER A CA 1
ATOM 821 C C . SER A 1 106 ? -3.170 9.922 8.010 1.00 93.12 106 SER A C 1
ATOM 823 O O . SER A 1 106 ? -2.675 8.994 8.652 1.00 93.12 106 SER A O 1
ATOM 825 N N . VAL A 1 107 ? -2.704 10.318 6.828 1.00 88.31 107 VAL A N 1
ATOM 826 C CA . VAL A 1 107 ? -1.572 9.686 6.151 1.00 88.31 107 VAL A CA 1
ATOM 827 C C . VAL A 1 107 ? -0.614 10.773 5.706 1.00 88.31 107 VAL A C 1
ATOM 829 O O . VAL A 1 107 ? -1.006 11.740 5.061 1.00 88.31 107 VAL A O 1
ATOM 832 N N . THR A 1 108 ? 0.660 10.597 6.035 1.00 87.44 108 THR A N 1
ATOM 833 C CA . THR A 1 108 ? 1.746 11.437 5.537 1.00 87.44 108 THR A CA 1
ATOM 834 C C . THR A 1 108 ? 2.606 10.601 4.608 1.00 87.44 108 THR A C 1
ATOM 836 O O . THR A 1 108 ? 3.141 9.571 5.016 1.00 87.44 108 THR A O 1
ATOM 839 N N . PHE A 1 109 ? 2.749 11.048 3.366 1.00 83.19 109 PHE A N 1
ATOM 840 C CA . PHE A 1 109 ? 3.609 10.420 2.373 1.00 83.19 109 PHE A CA 1
ATOM 841 C C . PHE A 1 109 ? 4.743 11.366 1.984 1.00 83.19 109 PHE A C 1
ATOM 843 O O . PHE A 1 109 ? 4.584 12.584 1.948 1.00 83.19 109 PHE A O 1
ATOM 850 N N . ALA A 1 110 ? 5.893 10.779 1.675 1.00 83.50 110 ALA A N 1
ATOM 851 C CA . ALA A 1 110 ? 6.957 11.438 0.942 1.00 83.50 110 ALA A CA 1
ATOM 852 C C . ALA A 1 110 ? 7.024 10.783 -0.437 1.00 83.50 110 ALA A C 1
ATOM 854 O O . ALA A 1 110 ? 7.057 9.557 -0.521 1.00 83.50 110 ALA A O 1
ATOM 855 N N . SER A 1 111 ? 7.020 11.587 -1.498 1.00 78.81 111 SER A N 1
ATOM 856 C CA . SER A 1 111 ? 7.071 11.100 -2.875 1.00 78.81 111 SER A CA 1
ATOM 857 C C . SER A 1 111 ? 8.170 11.825 -3.637 1.00 78.81 111 SER A C 1
ATOM 859 O O . SER A 1 111 ? 8.324 13.038 -3.497 1.00 78.81 111 SER A O 1
ATOM 861 N N . SER A 1 112 ? 8.929 11.072 -4.428 1.00 72.62 112 SER A N 1
ATOM 862 C CA . SER A 1 112 ? 9.869 11.594 -5.422 1.00 72.62 112 SER A CA 1
ATOM 863 C C . SER A 1 112 ? 9.238 11.710 -6.811 1.00 72.62 112 SER A C 1
ATOM 865 O O . SER A 1 112 ? 9.949 12.016 -7.763 1.00 72.62 112 SER A O 1
ATOM 867 N N . SER A 1 113 ? 7.932 11.442 -6.945 1.00 67.50 113 SER A N 1
ATOM 868 C CA . SER A 1 113 ? 7.233 11.620 -8.217 1.00 67.50 113 SER A CA 1
ATOM 869 C C . SER A 1 113 ? 7.298 13.094 -8.619 1.00 67.50 113 SER A C 1
ATOM 871 O O . SER A 1 113 ? 6.880 13.944 -7.822 1.00 67.50 113 SER A O 1
ATOM 873 N N . PRO A 1 114 ? 7.809 13.423 -9.818 1.00 58.97 114 PRO A N 1
ATOM 874 C CA . PRO A 1 114 ? 7.827 14.799 -10.281 1.00 58.97 114 PRO A CA 1
ATOM 875 C C . PRO A 1 114 ? 6.391 15.309 -10.413 1.00 58.97 114 PRO A C 1
ATOM 877 O O . PRO A 1 114 ? 5.482 14.549 -10.762 1.00 58.97 114 PRO A O 1
ATOM 880 N N . ARG A 1 115 ? 6.187 16.602 -10.154 1.00 54.19 115 ARG A N 1
ATOM 881 C CA . ARG A 1 115 ? 4.997 17.286 -10.670 1.00 54.19 115 ARG A CA 1
ATOM 882 C C . ARG A 1 115 ? 5.169 17.360 -12.192 1.00 54.19 115 ARG A C 1
ATOM 884 O O . ARG A 1 115 ? 6.275 17.636 -12.648 1.00 54.19 115 ARG A O 1
ATOM 891 N N . ASP A 1 116 ? 4.120 17.046 -12.948 1.00 52.12 116 ASP A N 1
ATOM 892 C CA . ASP A 1 116 ? 4.067 17.245 -14.407 1.00 52.12 116 ASP A CA 1
ATOM 893 C C . ASP A 1 116 ? 5.048 16.395 -15.257 1.00 52.12 116 ASP A C 1
ATOM 895 O O . ASP A 1 116 ? 5.489 16.817 -16.324 1.00 52.12 116 ASP A O 1
ATOM 899 N N . ALA A 1 117 ? 5.405 15.180 -14.818 1.00 49.94 117 ALA A N 1
ATOM 900 C CA . ALA A 1 117 ? 6.392 14.339 -15.518 1.00 49.94 117 ALA A CA 1
ATOM 901 C C . ALA A 1 117 ? 5.864 13.711 -16.829 1.00 49.94 117 ALA A C 1
ATOM 903 O O . ALA A 1 117 ? 5.276 12.647 -16.808 1.00 49.94 117 ALA A O 1
ATOM 904 N N . VAL A 1 118 ? 6.082 14.303 -17.999 1.00 42.69 118 VAL A N 1
ATOM 905 C CA . VAL A 1 118 ? 5.573 13.745 -19.272 1.00 42.69 118 VAL A CA 1
ATOM 906 C C . VAL A 1 118 ? 6.212 12.383 -19.618 1.00 42.69 118 VAL A C 1
ATOM 908 O O . VAL A 1 118 ? 7.426 12.297 -19.789 1.00 42.69 118 VAL A O 1
ATOM 911 N N . GLY A 1 119 ? 5.396 11.333 -19.770 1.00 51.56 119 GLY A N 1
ATOM 912 C CA . GLY A 1 119 ? 5.772 10.029 -20.338 1.00 51.56 119 GLY A CA 1
ATOM 913 C C . GLY A 1 119 ? 4.815 9.586 -21.454 1.00 51.56 119 GLY A C 1
ATOM 914 O O . GLY A 1 119 ? 3.824 10.265 -21.730 1.00 51.56 119 GLY A O 1
ATOM 915 N N . VAL A 1 120 ? 5.089 8.452 -22.115 1.00 39.91 120 VAL A N 1
ATOM 916 C CA . VAL A 1 120 ? 4.121 7.823 -23.038 1.00 39.91 120 VAL A CA 1
ATOM 917 C C . VAL A 1 120 ? 2.897 7.434 -22.200 1.00 39.91 120 VAL A C 1
ATOM 919 O O . VAL A 1 120 ? 2.989 6.519 -21.397 1.00 39.91 120 VAL A O 1
ATOM 922 N N . GLY A 1 121 ? 1.805 8.201 -22.310 1.00 51.88 121 GLY A N 1
ATOM 923 C CA . GLY A 1 121 ? 0.631 8.109 -21.422 1.00 51.88 121 GLY A CA 1
ATOM 924 C C . GLY A 1 121 ? 0.312 9.378 -20.608 1.00 51.88 121 GLY A C 1
ATOM 925 O O . GLY A 1 121 ? -0.746 9.449 -19.989 1.00 51.88 121 GLY A O 1
ATOM 926 N N . GLY A 1 122 ? 1.164 10.412 -20.651 1.00 48.94 122 GLY A N 1
ATOM 927 C CA . GLY A 1 122 ? 0.967 11.692 -19.954 1.00 48.94 122 GLY A CA 1
ATOM 928 C C . GLY A 1 122 ? 1.749 11.814 -18.641 1.00 48.94 122 GLY A C 1
ATOM 929 O O . GLY A 1 122 ? 2.633 11.007 -18.358 1.00 48.94 122 GLY A O 1
ATOM 930 N N . ALA A 1 123 ? 1.468 12.862 -17.856 1.00 50.66 123 ALA A N 1
ATOM 931 C CA . ALA A 1 123 ? 2.083 13.047 -16.540 1.00 50.66 123 ALA A CA 1
ATOM 932 C C . ALA A 1 123 ? 1.637 11.951 -15.553 1.00 50.66 123 ALA A C 1
ATOM 934 O O . ALA A 1 123 ? 0.452 11.613 -15.571 1.00 50.66 123 ALA A O 1
ATOM 935 N N . PRO A 1 124 ? 2.506 11.402 -14.674 1.00 56.69 124 PRO A N 1
ATOM 936 C CA . PRO A 1 124 ? 2.122 10.368 -13.727 1.00 56.69 124 PRO A CA 1
ATOM 937 C C . PRO A 1 124 ? 1.072 10.923 -12.766 1.00 56.69 124 PRO A C 1
ATOM 939 O O . PRO A 1 124 ? 1.375 11.622 -11.799 1.00 56.69 124 PRO A O 1
ATOM 942 N N . SER A 1 125 ? -0.188 10.588 -13.027 1.00 64.44 125 SER A N 1
ATOM 943 C CA . SER A 1 125 ? -1.252 10.687 -12.043 1.00 64.44 125 SER A CA 1
ATOM 944 C C . SER A 1 125 ? -1.113 9.489 -11.110 1.00 64.44 125 SER A C 1
ATOM 946 O O . SER A 1 125 ? -1.327 8.352 -11.520 1.00 64.44 125 SER A O 1
ATOM 948 N N . ILE A 1 126 ? -0.711 9.730 -9.860 1.00 73.19 126 ILE A N 1
ATOM 949 C CA . ILE A 1 126 ? -0.604 8.687 -8.831 1.00 73.19 126 ILE A CA 1
ATOM 950 C C . ILE A 1 126 ? -1.769 8.869 -7.850 1.00 73.19 126 ILE A C 1
ATOM 952 O O . ILE A 1 126 ? -1.616 9.564 -6.839 1.00 73.19 126 ILE A O 1
ATOM 956 N N . PRO A 1 127 ? -2.955 8.291 -8.123 1.00 80.75 127 PRO A N 1
ATOM 957 C CA . PRO A 1 127 ? -4.075 8.373 -7.198 1.00 80.75 127 PRO A CA 1
ATOM 958 C C . PRO A 1 127 ? -3.755 7.593 -5.918 1.00 80.75 127 PRO A C 1
ATOM 960 O O . PRO A 1 127 ? -3.474 6.394 -5.945 1.00 80.75 127 PRO A O 1
ATOM 963 N N . VAL A 1 128 ? -3.835 8.268 -4.771 1.00 85.25 128 VAL A N 1
ATOM 964 C CA . VAL A 1 128 ? -3.698 7.639 -3.451 1.00 85.25 128 VAL A CA 1
ATOM 965 C C . VAL A 1 128 ? -5.084 7.407 -2.866 1.00 85.25 128 VAL A C 1
ATOM 967 O O . VAL A 1 128 ? -5.900 8.322 -2.797 1.00 85.25 128 VAL A O 1
ATOM 970 N N . LYS A 1 129 ? -5.342 6.177 -2.414 1.00 89.38 129 LYS A N 1
ATOM 971 C CA . LYS A 1 129 ? -6.618 5.767 -1.817 1.00 89.38 129 LYS A CA 1
ATOM 972 C C . LYS A 1 129 ? -6.392 5.132 -0.452 1.00 89.38 129 LYS A C 1
ATOM 974 O O . LYS A 1 129 ? -5.426 4.398 -0.249 1.00 89.38 129 LYS A O 1
ATOM 979 N N . ALA A 1 130 ? -7.312 5.391 0.471 1.00 91.06 130 ALA A N 1
ATOM 980 C CA . ALA A 1 130 ? -7.352 4.768 1.787 1.00 91.06 130 ALA A CA 1
ATOM 981 C C . ALA A 1 130 ? -8.769 4.266 2.067 1.00 91.06 130 ALA A C 1
ATOM 983 O O . ALA A 1 130 ? -9.749 4.932 1.744 1.00 91.06 130 ALA A O 1
ATOM 984 N N . GLY A 1 131 ? -8.880 3.083 2.664 1.00 91.69 131 GLY A N 1
ATOM 985 C CA . GLY A 1 131 ? -10.172 2.465 2.916 1.00 91.69 131 GLY A CA 1
ATOM 986 C C . GLY A 1 131 ? -10.075 1.270 3.850 1.00 91.69 131 GLY A C 1
ATOM 987 O O . GLY A 1 131 ? -8.989 0.822 4.226 1.00 91.69 131 GLY A O 1
ATOM 988 N N . VAL A 1 132 ? -11.239 0.757 4.233 1.00 92.62 132 VAL A N 1
ATOM 989 C CA . VAL A 1 132 ? -11.377 -0.464 5.029 1.00 92.62 132 VAL A CA 1
ATOM 990 C C . VAL A 1 132 ? -12.110 -1.522 4.220 1.00 92.62 132 VAL A C 1
ATOM 992 O O . VAL A 1 132 ? -13.011 -1.217 3.446 1.00 92.62 132 VAL A O 1
ATOM 995 N N . SER A 1 133 ? -11.750 -2.784 4.427 1.00 93.06 133 SER A N 1
ATOM 996 C CA . SER A 1 133 ? -12.448 -3.915 3.825 1.00 93.06 133 SER A CA 1
ATOM 997 C C . SER A 1 133 ? -12.680 -5.002 4.861 1.00 93.06 133 SER A C 1
ATOM 999 O O . SER A 1 133 ? -11.847 -5.237 5.736 1.00 93.06 133 SER A O 1
ATOM 1001 N N . ARG A 1 134 ? -13.815 -5.698 4.733 1.00 91.44 134 ARG A N 1
ATOM 1002 C CA . ARG A 1 134 ? -14.121 -6.907 5.513 1.00 91.44 134 ARG A CA 1
ATOM 1003 C C . ARG A 1 134 ? -13.303 -8.113 5.046 1.00 91.44 134 ARG A C 1
ATOM 1005 O O . ARG A 1 134 ? -13.119 -9.059 5.803 1.00 91.44 134 ARG A O 1
ATOM 1012 N N . LYS A 1 135 ? -12.823 -8.090 3.799 1.00 92.75 135 LYS A N 1
ATOM 1013 C CA . LYS A 1 135 ? -11.967 -9.128 3.216 1.00 92.75 135 LYS A CA 1
ATOM 1014 C C . LYS A 1 135 ? -10.529 -8.632 3.190 1.00 92.75 135 LYS A C 1
ATOM 1016 O O . LYS A 1 135 ? -10.275 -7.475 2.868 1.00 92.75 135 LYS A O 1
ATOM 1021 N N . ARG A 1 136 ? -9.576 -9.516 3.486 1.00 94.44 136 ARG A N 1
ATOM 1022 C CA . ARG A 1 136 ? -8.148 -9.192 3.397 1.00 94.44 136 ARG A CA 1
ATOM 1023 C C . ARG A 1 136 ? -7.785 -8.874 1.934 1.00 94.44 136 ARG A C 1
ATOM 1025 O O . ARG A 1 136 ? -7.851 -9.792 1.120 1.00 94.44 136 ARG A O 1
ATOM 1032 N N . PRO A 1 137 ? -7.360 -7.640 1.598 1.00 95.56 137 PRO A N 1
ATOM 1033 C CA . PRO A 1 137 ? -6.983 -7.288 0.226 1.00 95.56 137 PRO A CA 1
ATOM 1034 C C . PRO A 1 137 ? -5.779 -8.107 -0.217 1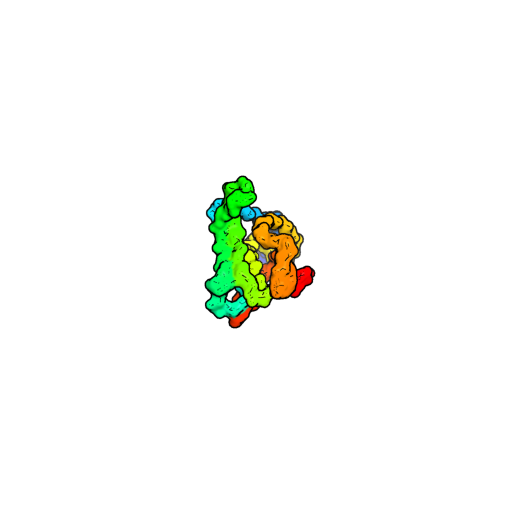.00 95.56 137 PRO A C 1
ATOM 1036 O O . PRO A 1 137 ? -4.811 -8.161 0.530 1.00 95.56 137 PRO A O 1
ATOM 1039 N N . SER A 1 138 ? -5.813 -8.747 -1.379 1.00 96.44 138 SER A N 1
ATOM 1040 C CA . SER A 1 138 ? -4.726 -9.556 -1.952 1.00 96.44 138 SER A CA 1
ATOM 1041 C C . SER A 1 138 ? -4.749 -9.454 -3.475 1.00 96.44 138 SER A C 1
ATOM 1043 O O . SER A 1 138 ? -5.636 -8.812 -4.022 1.00 96.44 138 SER A O 1
ATOM 1045 N N . THR A 1 139 ? -3.816 -10.100 -4.168 1.00 97.06 139 THR A N 1
ATOM 1046 C CA . THR A 1 139 ? -3.802 -10.157 -5.635 1.00 97.06 139 THR A CA 1
ATOM 1047 C C . THR A 1 139 ? -3.925 -11.590 -6.139 1.00 97.06 139 THR A C 1
ATOM 1049 O O . THR A 1 139 ? -3.622 -12.531 -5.403 1.00 97.06 139 THR A O 1
ATOM 1052 N N . LYS A 1 140 ? -4.470 -11.773 -7.348 1.00 96.88 140 LYS A N 1
ATOM 1053 C CA . LYS A 1 140 ? -4.709 -13.099 -7.942 1.00 96.88 140 LYS A CA 1
ATOM 1054 C C . LYS A 1 140 ? -4.587 -13.109 -9.468 1.00 96.88 140 LYS A C 1
ATOM 1056 O O . LYS A 1 140 ? -4.797 -12.091 -10.127 1.00 96.88 140 LYS A O 1
ATOM 1061 N N . GLY A 1 141 ? -4.349 -14.299 -10.018 1.00 97.50 141 GLY A N 1
ATOM 1062 C CA . GLY A 1 141 ? -4.274 -14.543 -11.460 1.00 97.50 141 GLY A CA 1
ATOM 1063 C C . GLY A 1 141 ? -2.980 -14.037 -12.100 1.00 97.50 141 GLY A C 1
ATOM 1064 O O . GLY A 1 141 ? -2.138 -13.442 -11.434 1.00 97.50 141 GLY A O 1
ATOM 1065 N N . LYS A 1 142 ? -2.845 -14.257 -13.413 1.00 97.44 142 LYS A N 1
ATOM 1066 C CA . LYS A 1 142 ? -1.618 -13.966 -14.179 1.00 97.44 142 LYS A CA 1
ATOM 1067 C C . LYS A 1 142 ? -1.164 -12.501 -14.170 1.00 97.44 142 LYS A C 1
ATOM 1069 O O . LYS A 1 142 ? 0.009 -12.246 -14.392 1.00 97.44 142 LYS A O 1
ATOM 1074 N N . TYR A 1 143 ? -2.072 -11.561 -13.900 1.00 95.81 143 TYR A N 1
ATOM 1075 C CA . TYR A 1 143 ? -1.780 -10.121 -13.843 1.00 95.81 143 TYR A CA 1
ATOM 1076 C C . TYR A 1 143 ? -1.927 -9.527 -12.434 1.00 95.81 143 TYR A C 1
ATOM 1078 O O . TYR A 1 143 ? -2.203 -8.338 -12.292 1.00 95.81 143 TYR A O 1
ATOM 1086 N N . ALA A 1 144 ? -1.849 -10.364 -11.391 1.00 96.88 144 ALA A N 1
ATOM 1087 C CA . ALA A 1 144 ? -1.923 -9.934 -9.997 1.00 96.88 144 ALA A CA 1
ATOM 1088 C C . ALA A 1 144 ? -3.090 -8.958 -9.717 1.00 96.88 144 ALA A C 1
ATOM 1090 O O . ALA A 1 144 ? -2.925 -7.928 -9.068 1.00 96.88 144 ALA A O 1
ATOM 1091 N N . ARG A 1 145 ? -4.301 -9.263 -10.197 1.00 95.44 145 ARG A N 1
ATOM 1092 C CA . ARG A 1 145 ? -5.459 -8.371 -10.032 1.00 95.44 145 ARG A CA 1
ATOM 1093 C C . ARG A 1 145 ? -5.867 -8.281 -8.564 1.00 95.44 145 ARG A C 1
ATOM 1095 O O . ARG A 1 145 ? -5.999 -9.315 -7.900 1.00 95.44 145 ARG A O 1
ATOM 1102 N N . LEU A 1 146 ? -6.078 -7.060 -8.069 1.00 94.88 146 LEU A N 1
ATOM 1103 C CA . LEU A 1 146 ? -6.509 -6.798 -6.694 1.00 94.88 146 LEU A CA 1
ATOM 1104 C C . LEU A 1 146 ? -7.880 -7.441 -6.417 1.00 94.88 146 LEU A C 1
ATOM 1106 O O . LEU A 1 146 ? -8.785 -7.403 -7.244 1.00 94.88 146 LEU A O 1
ATOM 1110 N N . THR A 1 147 ? -8.031 -8.074 -5.253 1.00 95.44 147 THR A N 1
ATOM 1111 C CA . THR A 1 147 ? -9.256 -8.797 -4.863 1.00 95.44 147 THR A CA 1
ATOM 1112 C C . THR A 1 147 ? -10.332 -7.911 -4.250 1.00 95.44 147 THR A C 1
ATOM 1114 O O . THR A 1 147 ? -11.441 -8.387 -4.001 1.00 95.44 147 THR A O 1
ATOM 1117 N N . ILE A 1 148 ? -10.006 -6.648 -3.990 1.00 92.38 148 ILE A N 1
ATOM 1118 C CA . ILE A 1 148 ? -10.957 -5.613 -3.600 1.00 92.38 148 ILE A CA 1
ATOM 1119 C C . ILE A 1 148 ? -11.101 -4.626 -4.751 1.00 92.38 148 ILE A C 1
ATOM 1121 O O . ILE A 1 148 ? -10.141 -4.386 -5.485 1.00 92.38 148 ILE A O 1
ATOM 1125 N N . ASP A 1 149 ? -12.291 -4.054 -4.879 1.00 88.44 149 ASP A N 1
ATOM 1126 C CA . ASP A 1 149 ? -12.502 -2.940 -5.787 1.00 88.44 149 ASP A CA 1
ATOM 1127 C C . ASP A 1 149 ? -11.753 -1.708 -5.258 1.00 88.44 149 ASP A C 1
ATOM 1129 O O . ASP A 1 149 ? -11.882 -1.348 -4.084 1.00 88.44 149 ASP A O 1
ATOM 1133 N N . LYS A 1 150 ? -10.924 -1.108 -6.115 1.00 82.88 150 LYS A N 1
ATOM 1134 C CA . LYS A 1 150 ? -10.199 0.139 -5.841 1.00 82.88 150 LYS A CA 1
ATOM 1135 C C . LYS A 1 150 ? -10.770 1.323 -6.619 1.00 82.88 150 LYS A C 1
ATOM 1137 O O . LYS A 1 150 ? -10.162 2.390 -6.580 1.00 82.88 150 LYS A O 1
ATOM 1142 N N . GLY A 1 151 ? -11.874 1.144 -7.345 1.00 82.44 151 GLY A N 1
ATOM 1143 C CA . GLY A 1 151 ? -12.348 2.080 -8.357 1.00 82.44 151 GLY A CA 1
ATOM 1144 C C . GLY A 1 151 ? -11.365 2.213 -9.524 1.00 82.44 151 GLY A C 1
ATOM 1145 O O . GLY A 1 151 ? -10.278 1.626 -9.528 1.00 82.44 151 GLY A O 1
ATOM 1146 N N . ASN A 1 152 ? -11.723 3.014 -10.525 1.00 77.25 152 ASN A N 1
ATOM 1147 C CA . ASN A 1 152 ? -10.852 3.257 -11.670 1.00 77.25 152 ASN A CA 1
ATOM 1148 C C . ASN A 1 152 ? -10.064 4.558 -11.491 1.00 77.25 152 ASN A C 1
ATOM 1150 O O . ASN A 1 152 ? -10.664 5.623 -11.413 1.00 77.25 152 ASN A O 1
ATOM 1154 N N . GLN A 1 153 ? -8.732 4.480 -11.453 1.00 73.69 153 GLN A N 1
ATOM 1155 C CA . GLN A 1 153 ? -7.838 5.645 -11.432 1.00 73.69 153 GLN A CA 1
ATOM 1156 C C . GLN A 1 153 ? -8.238 6.711 -10.391 1.00 73.69 153 GLN A C 1
ATOM 1158 O O . GLN A 1 153 ? -8.120 6.453 -9.191 1.00 73.69 153 GLN A O 1
ATOM 1163 N N . SER A 1 154 ? -8.724 7.880 -10.811 1.00 70.50 154 SER A N 1
ATOM 1164 C CA . SER A 1 154 ? -9.159 8.980 -9.936 1.00 70.50 154 SER A CA 1
ATOM 1165 C C . SER A 1 154 ? -10.574 8.820 -9.359 1.00 70.50 154 SER A C 1
ATOM 1167 O O . SER A 1 154 ? -10.967 9.606 -8.502 1.00 70.50 154 SER A O 1
ATOM 1169 N N . VAL A 1 155 ? -11.327 7.803 -9.781 1.00 66.94 155 VAL A N 1
ATOM 1170 C CA . VAL A 1 155 ? -12.697 7.515 -9.330 1.00 66.94 155 VAL A CA 1
ATOM 1171 C C . VAL A 1 155 ? -12.679 6.502 -8.183 1.00 66.94 155 VAL A C 1
ATOM 1173 O O . VAL A 1 155 ? -11.890 5.547 -8.206 1.00 66.94 155 VAL A O 1
ATOM 1176 N N . GLY A 1 156 ? -13.541 6.694 -7.182 1.00 56.56 156 GLY A N 1
ATOM 1177 C CA . GLY A 1 156 ? -13.695 5.807 -6.026 1.00 56.56 156 GLY A CA 1
ATOM 1178 C C . GLY A 1 156 ? -14.939 6.112 -5.209 1.00 56.56 156 GLY A C 1
ATOM 1179 O O . GLY A 1 156 ? -15.361 7.288 -5.215 1.00 56.56 156 GLY A O 1
#

Radius of gyration: 24.9 Å; chains: 1; bounding box: 60×66×71 Å

Secondary structure (DSSP, 8-state):
---PPPPP-----------------------SSS-TT-EEEEESS-TT-TTTTT-EEEEEEPPTTSS---EEEEEE---SSS--EEEEE----SPPTT--------------PPTT--BTTBS----------SS---EETTTTEESS---STT--

pLDDT: mean 81.21, std 18.79, range [35.94, 97.75]

Foldseek 3Di:
DDDDDDDDDDDPPPPPPPPPPQPDQDDDDDCQPFCSQKDKAKFQAFPVCCVVFVWDWTWDFPPPVDVDGGIDIDTDTRDPRLDIDMDMDHDRPSDDPPDDDDDDDDDDDDDPQDDFDQDPVGRDQDDDDDDDDPDDWFFDDRGRHIPDDPDDRNGD